Protein AF-A0A9X2HA51-F1 (afdb_monomer_lite)

Organism: NCBI:txid2920428

Radius of gyration: 18.16 Å; chains: 1; bounding box: 48×33×42 Å

InterPro domains:
  IPR009444 Conjugal transfer, TraD, alpha-type [PF06412] (5-70)

Secondary structure (DSSP, 8-state):
--HHHHHHHHHHHHHHHHHHHHHHTTHHHHHTT-HHHHHHHHHHHHHHHHSTTHHHHHHHHHHHHHHHHHHHHHHHHHHHHHHHHTT-

pLDDT: mean 91.32, std 10.11, range [55.5, 98.38]

Sequence (88 aa):
MRTWQVERRKRTRHLIELGGLVVKSGIVDLTGDDRAMTYGAMIWVAEKLKSDDGQRARTLWAEKGKEAFATERKGRTRIVSREQDDRA

Foldseek 3Di:
DDPVVVVVVVVVVVVVVVVVVCVLVCVCVVVVVPPVVSVVVVVVLVVCCVDPCNVVVVVVVVVVVVVSVVVVVVVVVVVVVVVVVVVD

Structure (mmCIF, N/CA/C/O backbone):
data_AF-A0A9X2HA51-F1
#
_entry.id   AF-A0A9X2HA51-F1
#
loop_
_atom_site.group_PDB
_atom_site.id
_atom_site.type_symbol
_atom_site.label_atom_id
_atom_site.label_alt_id
_atom_site.label_comp_id
_atom_site.label_asym_id
_atom_site.label_entity_id
_atom_site.label_seq_id
_atom_site.pdbx_PDB_ins_code
_atom_site.Cartn_x
_atom_site.Cartn_y
_atom_site.Cartn_z
_atom_site.occupancy
_atom_site.B_iso_or_equiv
_atom_site.auth_seq_id
_atom_site.auth_comp_id
_atom_site.auth_asym_id
_atom_site.auth_atom_id
_atom_site.pdbx_PDB_model_num
ATOM 1 N N . MET A 1 1 ? 13.640 12.418 -28.667 1.00 67.44 1 MET A N 1
ATOM 2 C CA . MET A 1 1 ? 12.540 11.462 -28.379 1.00 67.44 1 MET A CA 1
ATOM 3 C C . MET A 1 1 ? 11.236 12.256 -28.335 1.00 67.44 1 MET A C 1
ATOM 5 O O . MET A 1 1 ? 11.254 13.338 -27.763 1.00 67.44 1 MET A O 1
ATOM 9 N N . ARG A 1 2 ? 10.146 11.809 -28.982 1.00 86.88 2 ARG A N 1
ATOM 10 C CA . ARG A 1 2 ? 8.879 12.575 -29.018 1.00 86.88 2 ARG A CA 1
ATOM 11 C C . ARG A 1 2 ? 8.275 12.643 -27.606 1.00 86.88 2 ARG A C 1
ATOM 13 O O . ARG A 1 2 ? 8.232 11.624 -26.920 1.00 86.88 2 ARG A O 1
ATOM 20 N N . THR A 1 3 ? 7.802 13.815 -27.185 1.00 89.62 3 THR A N 1
ATOM 21 C CA . THR A 1 3 ? 7.286 14.101 -25.827 1.00 89.62 3 THR A CA 1
ATOM 22 C C . THR A 1 3 ? 6.250 13.079 -25.341 1.00 89.62 3 THR A C 1
ATOM 24 O O . THR A 1 3 ? 6.365 12.563 -24.233 1.00 89.62 3 THR A O 1
ATOM 27 N N . TRP A 1 4 ? 5.315 12.675 -26.204 1.00 92.19 4 TRP A N 1
ATOM 28 C CA . TRP A 1 4 ? 4.294 11.664 -25.889 1.00 92.19 4 TRP A CA 1
ATOM 29 C C . TRP A 1 4 ? 4.876 10.301 -25.455 1.00 92.19 4 TRP A C 1
ATOM 31 O O . TRP A 1 4 ? 4.319 9.636 -24.580 1.00 92.19 4 TRP A O 1
ATOM 41 N N . GLN A 1 5 ? 6.005 9.870 -26.033 1.00 93.25 5 GLN A N 1
ATOM 42 C CA . GLN A 1 5 ? 6.624 8.585 -25.680 1.00 93.25 5 GLN A CA 1
ATOM 43 C C . GLN A 1 5 ? 7.214 8.623 -24.272 1.00 93.25 5 GLN A C 1
ATOM 45 O O . GLN A 1 5 ? 7.137 7.633 -23.543 1.00 93.25 5 GLN A O 1
ATOM 50 N N . VAL A 1 6 ? 7.793 9.764 -23.893 1.00 93.56 6 VAL A N 1
ATOM 51 C CA . VAL A 1 6 ? 8.346 9.985 -22.554 1.00 93.56 6 VAL A CA 1
ATOM 52 C C . VAL A 1 6 ? 7.223 9.948 -21.520 1.00 93.56 6 VAL A C 1
ATOM 54 O O . VAL A 1 6 ? 7.327 9.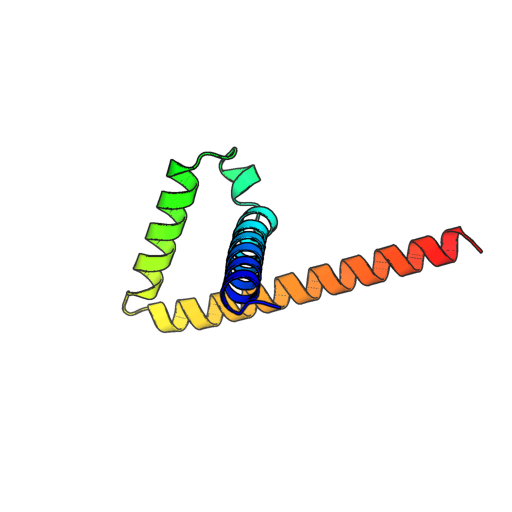214 -20.538 1.00 93.56 6 VAL A O 1
ATOM 57 N N . GLU A 1 7 ? 6.117 10.641 -21.787 1.00 94.50 7 GLU A N 1
ATOM 58 C CA . GLU A 1 7 ? 4.954 10.664 -20.896 1.00 94.50 7 GLU A CA 1
ATOM 59 C C . GLU A 1 7 ? 4.296 9.286 -20.751 1.00 94.50 7 GLU A C 1
ATOM 61 O O . GLU A 1 7 ? 3.998 8.851 -19.637 1.0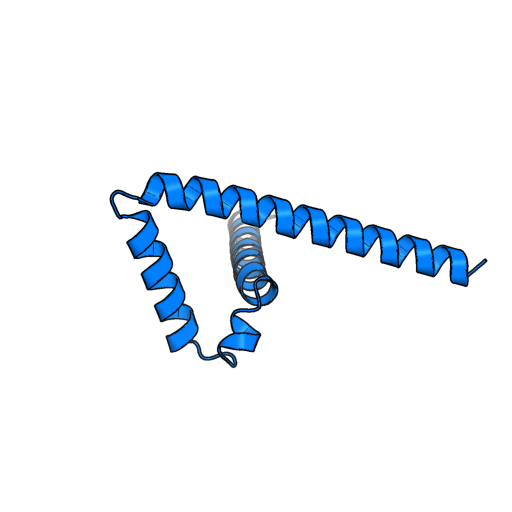0 94.50 7 GLU A O 1
ATOM 66 N N . ARG A 1 8 ? 4.174 8.513 -21.840 1.00 95.12 8 ARG A N 1
ATOM 67 C CA . ARG A 1 8 ? 3.677 7.131 -21.760 1.00 95.12 8 ARG A CA 1
ATOM 68 C C . ARG A 1 8 ? 4.575 6.252 -20.887 1.00 95.12 8 ARG A C 1
ATOM 70 O O . ARG A 1 8 ? 4.064 5.519 -20.045 1.00 95.12 8 ARG A O 1
ATOM 77 N N . ARG A 1 9 ? 5.901 6.327 -21.054 1.00 95.12 9 ARG A N 1
ATOM 78 C CA . ARG A 1 9 ? 6.844 5.541 -20.236 1.00 95.12 9 ARG A CA 1
ATOM 79 C C . ARG A 1 9 ? 6.774 5.925 -18.761 1.00 95.12 9 ARG A C 1
ATOM 81 O O . ARG A 1 9 ? 6.818 5.036 -17.917 1.00 95.12 9 ARG A O 1
ATOM 88 N N . LYS A 1 10 ? 6.653 7.219 -18.446 1.00 95.44 10 LYS A N 1
ATOM 89 C CA . LYS A 1 10 ? 6.454 7.690 -17.066 1.00 95.44 10 LYS A CA 1
ATOM 90 C C . LYS A 1 10 ? 5.168 7.119 -16.471 1.00 95.44 10 LYS A C 1
ATOM 92 O O . LYS A 1 10 ? 5.228 6.518 -15.405 1.00 95.44 10 LYS A O 1
ATOM 97 N N . ARG A 1 11 ? 4.043 7.213 -17.190 1.00 96.25 11 ARG A N 1
ATOM 98 C CA . ARG A 1 11 ? 2.752 6.661 -16.747 1.00 96.25 11 ARG A CA 1
ATOM 99 C C . ARG A 1 11 ? 2.821 5.154 -16.503 1.00 96.25 11 ARG A C 1
ATOM 101 O O . ARG A 1 11 ? 2.376 4.691 -15.462 1.00 96.25 11 ARG A O 1
ATOM 108 N N . THR A 1 12 ? 3.373 4.390 -17.446 1.00 96.75 12 THR A N 1
ATOM 109 C CA . THR A 1 12 ? 3.490 2.932 -17.301 1.00 96.75 12 THR A CA 1
ATOM 110 C C . THR A 1 12 ? 4.358 2.564 -16.104 1.00 96.75 12 THR A C 1
ATOM 112 O O . THR A 1 12 ? 3.953 1.726 -15.308 1.00 96.75 12 THR A O 1
ATOM 115 N N . ARG A 1 13 ? 5.512 3.220 -15.936 1.00 96.56 13 ARG A N 1
ATOM 116 C CA . ARG A 1 13 ? 6.392 2.987 -14.786 1.00 96.56 13 ARG A CA 1
ATOM 117 C C . ARG A 1 13 ? 5.678 3.275 -13.469 1.00 96.56 13 ARG A C 1
ATOM 119 O O . ARG A 1 13 ? 5.698 2.432 -12.588 1.00 96.56 13 ARG A O 1
ATOM 126 N N . HIS A 1 14 ? 4.987 4.408 -13.384 1.00 96.56 14 HIS A N 1
ATOM 127 C CA . HIS A 1 14 ? 4.245 4.793 -12.191 1.00 96.56 14 HIS A CA 1
ATOM 128 C C . HIS A 1 14 ? 3.163 3.768 -11.816 1.00 96.56 14 HIS A C 1
ATOM 130 O O . HIS A 1 14 ? 3.061 3.374 -10.660 1.00 96.56 14 HIS A O 1
ATOM 136 N N . LEU A 1 15 ? 2.388 3.274 -12.790 1.00 97.19 15 LEU A N 1
ATOM 137 C CA . LEU A 1 15 ? 1.373 2.245 -12.530 1.00 97.19 15 LEU A CA 1
ATOM 138 C C . LEU A 1 15 ? 1.989 0.906 -12.102 1.00 97.19 15 LEU A C 1
ATOM 140 O O . LEU A 1 15 ? 1.429 0.231 -11.243 1.00 97.19 15 LEU A O 1
ATOM 144 N N . ILE A 1 16 ? 3.142 0.536 -12.667 1.00 96.88 16 ILE A N 1
ATOM 145 C CA . ILE A 1 16 ? 3.883 -0.665 -12.257 1.00 96.88 16 ILE A CA 1
ATOM 146 C C . ILE A 1 16 ? 4.412 -0.509 -10.830 1.00 96.88 16 ILE A C 1
ATOM 148 O O . ILE A 1 16 ? 4.296 -1.436 -10.037 1.00 96.88 16 ILE A O 1
ATOM 152 N N . GLU A 1 17 ? 4.964 0.654 -10.486 1.00 96.56 17 GLU A N 1
ATOM 153 C CA . GLU A 1 17 ? 5.440 0.952 -9.133 1.00 96.56 17 GLU A CA 1
ATOM 154 C C . GLU A 1 17 ? 4.297 0.853 -8.118 1.00 96.56 17 GLU A C 1
ATOM 156 O O . GLU A 1 17 ? 4.446 0.172 -7.106 1.00 96.56 17 GLU A O 1
ATOM 161 N N . LEU A 1 18 ? 3.136 1.447 -8.419 1.00 96.31 18 LEU A N 1
ATOM 162 C CA . LEU A 1 18 ? 1.946 1.344 -7.572 1.00 96.31 18 LEU A CA 1
ATOM 163 C C . LEU A 1 18 ? 1.461 -0.104 -7.428 1.00 96.31 18 LEU A C 1
ATOM 165 O O . LEU A 1 18 ? 1.231 -0.553 -6.309 1.00 96.31 18 LEU A O 1
ATOM 169 N N . GLY A 1 19 ? 1.355 -0.853 -8.531 1.00 95.69 19 GLY A N 1
ATOM 170 C CA . GLY A 1 19 ? 0.980 -2.270 -8.491 1.00 95.69 19 GLY A CA 1
ATOM 171 C C . GLY A 1 19 ? 1.972 -3.117 -7.688 1.00 95.69 19 GLY A C 1
ATOM 172 O O . GLY A 1 19 ? 1.572 -3.976 -6.905 1.00 95.69 19 GLY A O 1
ATOM 173 N N . GLY A 1 20 ? 3.266 -2.812 -7.797 1.00 95.88 20 GLY A N 1
ATOM 174 C CA . GLY A 1 20 ? 4.316 -3.456 -7.015 1.00 95.88 20 GLY A CA 1
ATOM 175 C C . GLY A 1 20 ? 4.170 -3.241 -5.506 1.00 95.88 20 GLY A C 1
ATOM 176 O O . GLY A 1 20 ? 4.490 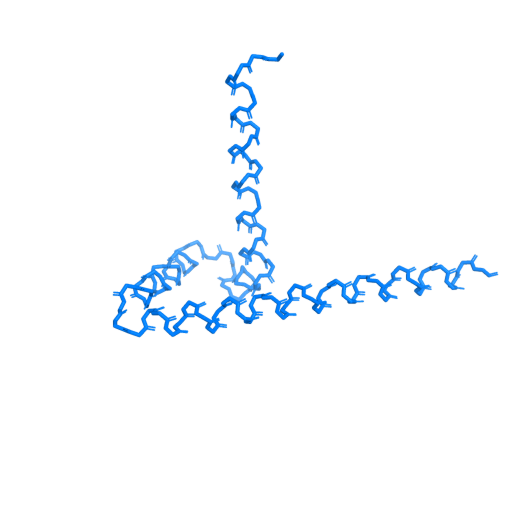-4.149 -4.742 1.00 95.88 20 GLY A O 1
ATOM 177 N N . LEU A 1 21 ? 3.649 -2.091 -5.057 1.00 95.81 21 LEU A N 1
ATOM 178 C CA . LEU A 1 21 ? 3.354 -1.857 -3.636 1.00 95.81 21 LEU A CA 1
ATOM 179 C C . LEU A 1 21 ? 2.214 -2.744 -3.127 1.00 95.81 21 LEU A C 1
ATOM 181 O O . LEU A 1 21 ? 2.284 -3.227 -1.999 1.00 95.81 21 LEU A O 1
ATOM 185 N N . VAL A 1 22 ? 1.197 -2.994 -3.956 1.00 95.44 22 VAL A N 1
ATOM 186 C CA . VAL A 1 22 ? 0.071 -3.870 -3.594 1.00 95.44 22 VAL A CA 1
ATOM 187 C C . VAL A 1 22 ? 0.566 -5.299 -3.382 1.00 95.44 22 VAL A C 1
ATOM 189 O O . VAL A 1 22 ? 0.299 -5.885 -2.336 1.00 95.44 22 VAL A O 1
ATOM 192 N N . VAL A 1 23 ? 1.370 -5.821 -4.312 1.00 95.31 23 VAL A N 1
ATOM 193 C CA . VAL A 1 23 ? 1.984 -7.156 -4.1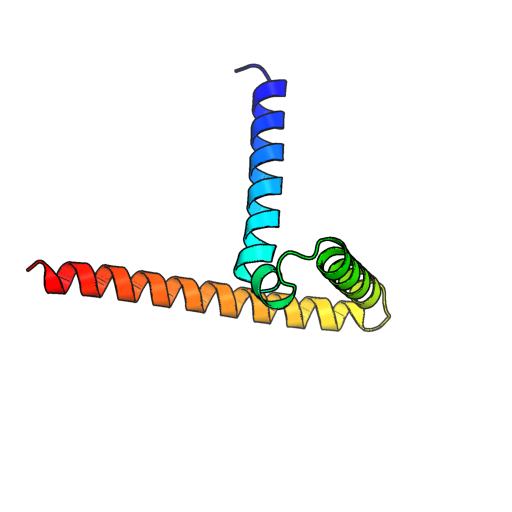91 1.00 95.31 23 VAL A CA 1
ATOM 194 C C . VAL A 1 23 ? 2.901 -7.225 -2.968 1.00 95.31 23 VAL A C 1
ATOM 196 O O . VAL A 1 23 ? 2.745 -8.100 -2.125 1.00 95.31 23 VAL A O 1
ATOM 199 N N . LYS A 1 24 ? 3.813 -6.258 -2.812 1.00 94.44 24 LYS A N 1
ATOM 200 C CA . LYS A 1 24 ? 4.766 -6.206 -1.691 1.00 94.44 24 LYS A CA 1
ATOM 201 C C . LYS A 1 24 ? 4.093 -6.154 -0.316 1.00 94.44 24 LYS A C 1
ATOM 203 O O . LYS A 1 24 ? 4.642 -6.671 0.648 1.00 94.44 24 LYS A O 1
ATOM 208 N N . SER A 1 25 ? 2.918 -5.535 -0.218 1.00 94.94 25 SER A N 1
ATOM 209 C CA . SER A 1 25 ? 2.161 -5.471 1.036 1.00 94.94 25 SER A CA 1
ATOM 210 C C . SER A 1 25 ? 1.562 -6.816 1.473 1.00 94.94 25 SER A C 1
ATOM 212 O O . SER A 1 25 ? 1.007 -6.896 2.566 1.00 94.94 25 SER A O 1
ATOM 214 N N . GLY A 1 26 ? 1.638 -7.851 0.627 1.00 94.62 26 GLY A N 1
ATOM 215 C CA . GLY A 1 26 ? 1.035 -9.162 0.866 1.00 94.62 26 GLY A CA 1
ATOM 216 C C . GLY A 1 26 ? -0.478 -9.197 0.639 1.00 94.62 26 GLY A C 1
ATOM 217 O O . GLY A 1 26 ? -1.085 -10.252 0.781 1.00 94.62 26 GLY A O 1
ATOM 218 N N . ILE A 1 27 ? -1.104 -8.071 0.265 1.00 95.31 27 ILE A N 1
ATOM 219 C CA . ILE A 1 27 ? -2.554 -8.007 0.029 1.00 95.31 27 ILE A CA 1
ATOM 220 C C . ILE A 1 27 ? -2.978 -8.996 -1.054 1.00 95.31 27 ILE A C 1
ATOM 222 O O . ILE A 1 27 ? -3.977 -9.668 -0.857 1.00 95.31 27 ILE A O 1
ATOM 226 N N . VAL A 1 28 ? -2.224 -9.125 -2.151 1.00 95.19 28 VAL A N 1
ATOM 227 C CA . VAL A 1 28 ? -2.583 -10.044 -3.252 1.00 95.19 28 VAL A CA 1
ATOM 228 C C . VAL A 1 28 ? -2.633 -11.497 -2.778 1.00 95.19 28 VAL A C 1
ATOM 230 O O . VAL A 1 28 ? -3.566 -12.217 -3.124 1.00 95.19 28 VAL A O 1
ATOM 233 N N . ASP A 1 29 ? -1.677 -11.903 -1.941 1.00 95.62 29 ASP A N 1
ATOM 234 C CA . ASP A 1 29 ? -1.633 -13.259 -1.389 1.00 95.62 29 ASP A CA 1
ATOM 235 C C . ASP A 1 29 ? -2.781 -13.486 -0.392 1.00 95.62 29 ASP A C 1
ATOM 237 O O . ASP A 1 29 ? -3.417 -14.537 -0.402 1.00 95.62 29 ASP A O 1
ATOM 241 N N . LEU A 1 30 ? -3.085 -12.484 0.441 1.00 96.75 30 LEU A N 1
ATOM 242 C CA . LEU A 1 30 ? -4.153 -12.553 1.445 1.00 96.75 30 LEU A CA 1
ATOM 243 C C . LEU A 1 30 ? -5.561 -12.526 0.839 1.00 96.75 30 LEU A C 1
ATOM 245 O O . LEU A 1 30 ? -6.474 -13.124 1.404 1.00 96.75 30 LEU A O 1
ATOM 249 N N . THR A 1 31 ? -5.753 -11.825 -0.278 1.00 95.81 31 THR A N 1
ATOM 250 C CA . THR A 1 31 ? -7.046 -11.729 -0.972 1.00 95.81 31 THR A CA 1
ATOM 251 C C . THR A 1 31 ? -7.217 -12.789 -2.057 1.00 95.81 31 THR A C 1
ATOM 253 O O . THR A 1 31 ? -8.294 -12.879 -2.641 1.00 95.81 31 THR A O 1
ATOM 256 N N . GLY A 1 32 ? -6.182 -13.585 -2.352 1.00 95.75 32 GLY A N 1
ATOM 257 C CA . GLY A 1 32 ? -6.210 -14.570 -3.435 1.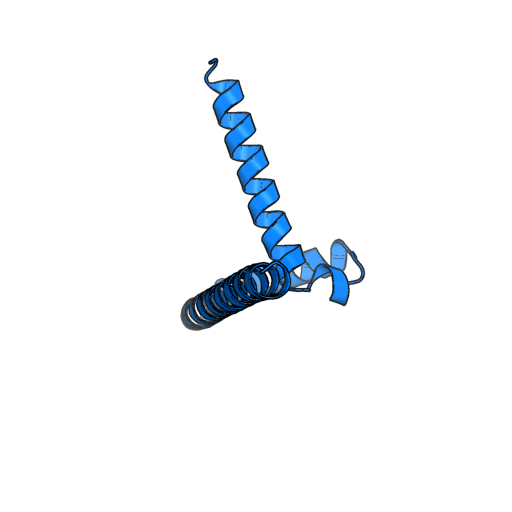00 95.75 32 GLY A CA 1
ATOM 258 C C . GLY A 1 32 ? -6.378 -13.936 -4.821 1.00 95.75 32 GLY A C 1
ATOM 259 O O . GLY A 1 32 ? -7.083 -14.490 -5.659 1.00 95.75 32 GLY A O 1
ATOM 260 N N . ASP A 1 33 ? -5.782 -12.759 -5.042 1.00 94.00 33 ASP A N 1
ATOM 261 C CA . ASP A 1 33 ? -5.950 -11.929 -6.251 1.00 94.00 33 ASP A CA 1
ATOM 262 C C . ASP A 1 33 ? -7.417 -11.541 -6.559 1.00 94.00 33 ASP A C 1
ATOM 264 O O . ASP A 1 33 ? -7.775 -11.182 -7.686 1.00 94.00 33 ASP A O 1
ATOM 268 N N . ASP A 1 34 ? -8.295 -11.551 -5.548 1.00 97.56 34 ASP A N 1
ATOM 269 C CA . ASP A 1 34 ? -9.643 -11.009 -5.693 1.00 97.56 34 ASP A CA 1
ATOM 270 C C . ASP A 1 34 ? -9.572 -9.480 -5.845 1.00 97.56 34 ASP A C 1
ATOM 272 O O . ASP A 1 34 ? -9.275 -8.711 -4.916 1.00 97.56 34 ASP A O 1
ATOM 276 N N . ARG A 1 35 ? -9.865 -9.024 -7.065 1.00 95.62 35 ARG A N 1
ATOM 277 C CA . ARG A 1 35 ? -9.844 -7.607 -7.436 1.00 95.62 35 ARG A CA 1
ATOM 278 C C . ARG A 1 35 ? -10.910 -6.792 -6.717 1.00 95.62 35 ARG A C 1
ATOM 280 O O . ARG A 1 35 ? -10.644 -5.637 -6.389 1.00 95.62 35 ARG A O 1
ATOM 287 N N . ALA A 1 36 ? -12.093 -7.354 -6.479 1.00 97.81 36 ALA A N 1
ATOM 288 C CA . ALA A 1 36 ? -13.164 -6.656 -5.778 1.00 97.81 36 ALA A CA 1
ATOM 289 C C . ALA A 1 36 ? -12.804 -6.483 -4.300 1.00 97.81 36 ALA A C 1
ATOM 291 O O . ALA A 1 36 ? -12.949 -5.387 -3.759 1.00 97.81 36 ALA A O 1
ATOM 292 N N . MET A 1 37 ? -12.241 -7.522 -3.678 1.00 97.69 37 MET A N 1
ATOM 293 C CA . MET A 1 37 ? -11.762 -7.468 -2.296 1.00 97.69 37 MET A CA 1
ATOM 294 C C . MET A 1 37 ? -10.621 -6.456 -2.131 1.00 97.69 37 MET A C 1
ATOM 296 O O . MET A 1 37 ? -10.659 -5.602 -1.243 1.00 97.69 37 MET A O 1
ATOM 300 N N . THR A 1 38 ? -9.642 -6.489 -3.039 1.00 96.75 38 THR A N 1
ATOM 301 C CA . THR A 1 38 ? -8.515 -5.544 -3.054 1.00 96.75 38 THR A CA 1
ATOM 302 C C . THR A 1 38 ? -9.001 -4.105 -3.229 1.00 96.75 38 THR A C 1
ATOM 304 O O . THR A 1 38 ? -8.560 -3.200 -2.517 1.00 96.75 38 THR A O 1
ATOM 307 N N . TYR A 1 39 ? -9.946 -3.879 -4.144 1.00 97.31 39 TYR A N 1
ATOM 308 C CA . TYR A 1 39 ? -10.517 -2.556 -4.366 1.00 97.31 39 TYR A CA 1
ATOM 309 C C . TYR A 1 39 ? -11.330 -2.063 -3.162 1.00 97.31 39 TYR A C 1
ATOM 311 O O . TYR A 1 39 ? -11.164 -0.916 -2.748 1.00 97.31 39 TYR A O 1
ATOM 319 N N . GLY A 1 40 ? -12.134 -2.931 -2.541 1.00 98.00 40 GLY A N 1
ATOM 320 C CA . GLY A 1 40 ? -12.871 -2.619 -1.315 1.00 98.00 40 GLY A CA 1
ATOM 321 C C . GLY A 1 40 ? -11.951 -2.203 -0.164 1.00 98.00 40 GLY A C 1
ATOM 322 O O . GLY A 1 40 ? -12.203 -1.196 0.497 1.00 98.00 40 GLY A O 1
ATOM 323 N N . ALA A 1 41 ? -10.825 -2.899 0.021 1.00 96.81 41 ALA A N 1
ATOM 324 C CA . ALA A 1 41 ? -9.819 -2.520 1.012 1.00 96.81 41 ALA A CA 1
ATOM 325 C C . ALA A 1 41 ? -9.224 -1.126 0.731 1.00 96.81 41 ALA A C 1
ATOM 327 O O . ALA A 1 41 ? -9.065 -0.318 1.647 1.00 96.81 41 ALA A O 1
ATOM 328 N N . MET A 1 42 ? -8.935 -0.806 -0.535 1.00 96.69 42 MET A N 1
ATOM 329 C CA . MET A 1 42 ? -8.438 0.522 -0.917 1.00 96.69 42 MET A CA 1
ATOM 330 C C . MET A 1 42 ? -9.478 1.631 -0.712 1.00 96.69 42 MET A C 1
ATOM 332 O O . MET A 1 42 ? -9.105 2.738 -0.319 1.00 96.69 42 MET A O 1
ATOM 336 N N . ILE A 1 43 ? -10.766 1.348 -0.939 1.00 98.38 43 ILE A N 1
ATOM 337 C CA . ILE A 1 43 ? -11.858 2.281 -0.621 1.00 98.38 43 ILE A CA 1
ATOM 338 C C . ILE A 1 43 ? -11.860 2.583 0.878 1.00 98.38 43 ILE A C 1
ATOM 340 O O . ILE A 1 43 ? -11.810 3.753 1.254 1.00 98.38 43 ILE A O 1
ATOM 344 N N . TRP A 1 44 ? -11.816 1.553 1.725 1.00 97.62 44 TRP A N 1
ATOM 345 C CA . TRP A 1 44 ? -11.790 1.728 3.178 1.00 97.62 44 TRP A CA 1
ATOM 346 C C . TRP A 1 44 ? -10.583 2.558 3.645 1.00 97.62 44 TRP A C 1
ATOM 348 O O . TRP A 1 44 ? -10.712 3.462 4.472 1.00 97.62 44 TRP A O 1
ATOM 358 N N . VAL A 1 45 ? -9.400 2.317 3.065 1.00 96.69 45 VAL A N 1
ATOM 359 C CA . VAL A 1 45 ? -8.195 3.129 3.310 1.00 96.69 45 VAL A CA 1
ATOM 360 C C . VAL A 1 45 ? -8.442 4.598 2.949 1.00 96.69 45 VAL A C 1
ATOM 362 O O . VAL A 1 45 ? -8.108 5.492 3.729 1.00 96.69 45 VAL A O 1
ATOM 365 N N . ALA A 1 46 ? -9.047 4.869 1.789 1.00 97.88 46 ALA A N 1
ATOM 366 C CA . ALA A 1 46 ? -9.357 6.227 1.351 1.00 97.88 46 ALA A CA 1
ATOM 367 C C . ALA A 1 46 ? -10.389 6.917 2.260 1.00 97.88 46 ALA A C 1
ATOM 369 O O . ALA A 1 46 ? -10.239 8.101 2.564 1.00 97.88 46 ALA A O 1
ATOM 370 N N . GLU A 1 47 ? -11.408 6.192 2.721 1.00 98.12 47 GLU A N 1
ATOM 371 C CA . GLU A 1 47 ? -12.398 6.682 3.686 1.00 98.12 47 GLU A CA 1
ATOM 372 C C . GLU A 1 47 ? -11.748 7.018 5.029 1.00 98.12 47 GLU A C 1
ATOM 374 O O . GLU A 1 47 ? -11.937 8.119 5.551 1.00 98.12 47 GLU A O 1
ATOM 379 N N . LYS A 1 48 ? -10.885 6.136 5.549 1.00 97.50 48 LYS A N 1
ATOM 380 C CA . LYS A 1 48 ? -10.147 6.388 6.792 1.00 97.50 48 LYS A CA 1
ATOM 381 C C . LYS A 1 48 ? -9.283 7.648 6.694 1.00 97.50 48 LYS A C 1
ATOM 383 O O . LYS A 1 48 ? -9.241 8.430 7.641 1.00 97.50 48 LYS A O 1
ATOM 388 N N . LEU A 1 49 ? -8.650 7.900 5.548 1.00 96.94 49 LEU A N 1
ATOM 389 C CA . LEU A 1 49 ? -7.863 9.119 5.316 1.00 96.94 49 LEU A CA 1
ATOM 390 C C . LEU A 1 49 ? -8.704 10.398 5.223 1.00 96.94 49 LEU A C 1
ATOM 392 O O . LEU A 1 49 ? -8.175 11.485 5.472 1.00 96.94 49 LEU A O 1
ATOM 396 N N . LYS A 1 50 ? -9.979 10.292 4.839 1.00 97.00 50 LYS A N 1
ATOM 397 C CA . LYS A 1 50 ? -10.923 11.418 4.791 1.00 97.00 50 LYS A CA 1
ATOM 398 C C . LYS A 1 50 ? -11.606 11.687 6.136 1.00 97.00 50 LYS A C 1
ATOM 400 O O . LYS A 1 50 ? -12.195 12.749 6.287 1.00 97.00 50 LYS A O 1
ATOM 405 N N . SER A 1 51 ? -11.530 10.752 7.083 1.00 96.69 51 SER A N 1
ATOM 406 C CA . SER A 1 51 ? -12.088 10.914 8.430 1.00 96.69 51 SER A CA 1
ATOM 407 C C . SER A 1 51 ? -11.308 11.924 9.281 1.00 96.69 51 SER A C 1
ATOM 409 O O . SER A 1 51 ? -10.167 12.267 8.960 1.00 96.69 51 SER A O 1
ATOM 411 N N . ASP A 1 52 ? -11.884 12.323 10.416 1.00 96.50 52 ASP A N 1
ATOM 412 C CA . ASP A 1 52 ? -11.258 13.226 11.396 1.00 96.50 52 ASP A CA 1
ATOM 413 C C . ASP A 1 52 ? -9.910 12.699 11.925 1.00 96.50 52 ASP A C 1
ATOM 415 O O . ASP A 1 52 ? -8.993 13.462 12.224 1.00 96.50 52 ASP A O 1
ATOM 419 N N . ASP A 1 53 ? -9.743 11.375 11.969 1.00 94.81 53 ASP A N 1
ATOM 420 C CA . ASP A 1 53 ? -8.502 10.705 12.381 1.00 94.81 53 ASP A CA 1
ATOM 421 C C . ASP A 1 53 ? -7.512 10.503 11.212 1.00 94.81 53 ASP A C 1
ATOM 423 O O . ASP A 1 53 ? -6.458 9.875 11.346 1.00 94.81 53 ASP A O 1
ATOM 427 N N . GLY A 1 54 ? -7.827 11.037 10.029 1.00 97.06 54 GLY A N 1
ATOM 428 C CA . GLY A 1 54 ? -7.051 10.838 8.811 1.00 97.06 54 GLY A CA 1
ATOM 429 C C . GLY A 1 54 ? -5.609 11.326 8.934 1.00 97.06 54 GLY A C 1
ATOM 430 O O . GLY A 1 54 ? -4.698 10.696 8.399 1.00 97.06 54 GLY A O 1
ATOM 431 N N . GLN A 1 55 ? -5.360 12.414 9.670 1.00 96.81 55 GLN A N 1
ATOM 432 C CA . GLN A 1 55 ? -3.998 12.918 9.865 1.00 96.81 55 GLN A CA 1
ATOM 433 C C . GLN A 1 55 ? -3.138 11.956 10.692 1.00 96.81 55 GLN A C 1
ATOM 435 O O . GLN A 1 55 ? -1.989 11.702 10.334 1.00 96.81 55 GLN A O 1
ATOM 440 N N . ARG A 1 56 ? -3.700 11.372 11.755 1.00 97.12 56 ARG A N 1
ATOM 441 C CA . ARG A 1 56 ? -3.009 10.364 12.566 1.00 97.12 56 ARG A CA 1
ATOM 442 C C . ARG A 1 56 ? -2.738 9.103 11.749 1.00 97.12 56 ARG A C 1
ATOM 444 O O . ARG A 1 56 ? -1.625 8.583 11.791 1.00 97.12 56 ARG A O 1
ATOM 451 N N . ALA A 1 57 ? -3.718 8.662 10.957 1.00 97.25 57 ALA A N 1
ATOM 452 C CA . ALA A 1 57 ? -3.558 7.531 10.047 1.00 97.25 57 ALA A CA 1
ATOM 453 C C . ALA A 1 57 ? -2.412 7.759 9.043 1.00 97.25 57 ALA A C 1
ATOM 455 O O . ALA A 1 57 ? -1.572 6.877 8.877 1.00 97.25 57 ALA A O 1
ATOM 456 N N . ARG A 1 58 ? -2.309 8.955 8.437 1.00 97.12 58 ARG A N 1
ATOM 457 C CA . ARG A 1 58 ? -1.200 9.308 7.526 1.00 97.12 58 ARG A CA 1
ATOM 458 C C . ARG A 1 58 ? 0.164 9.173 8.193 1.00 97.12 58 ARG A C 1
ATOM 460 O O . ARG A 1 58 ? 1.052 8.563 7.602 1.00 97.12 58 ARG A O 1
ATOM 467 N N . THR A 1 59 ? 0.330 9.729 9.394 1.00 98.00 59 THR A N 1
ATOM 468 C CA . THR A 1 59 ? 1.604 9.665 10.126 1.00 98.00 59 THR A CA 1
ATOM 469 C C . THR A 1 59 ? 1.991 8.219 10.414 1.00 98.00 59 THR A C 1
ATOM 471 O O . THR A 1 59 ? 3.066 7.782 10.005 1.00 98.00 59 THR A O 1
ATOM 474 N N . LEU A 1 60 ? 1.076 7.450 11.014 1.00 97.69 60 LEU A N 1
ATOM 475 C CA . LEU A 1 60 ? 1.325 6.059 11.388 1.00 97.69 60 LEU A CA 1
ATOM 476 C C . LEU A 1 60 ? 1.664 5.185 10.172 1.00 97.69 60 LEU A C 1
ATOM 478 O O . LEU A 1 60 ? 2.598 4.385 10.204 1.00 97.69 60 LEU A O 1
ATOM 482 N N . TRP A 1 61 ? 0.914 5.322 9.078 1.00 96.94 61 TRP A N 1
ATOM 483 C CA . TRP A 1 61 ? 1.148 4.520 7.878 1.00 96.94 61 TRP A CA 1
ATOM 484 C C . TRP A 1 61 ? 2.446 4.906 7.166 1.00 96.94 61 TRP A C 1
ATOM 486 O O . TRP A 1 61 ? 3.137 4.026 6.650 1.00 96.94 61 TRP A O 1
ATOM 496 N N . ALA A 1 62 ? 2.811 6.191 7.163 1.00 96.94 62 ALA A N 1
ATOM 497 C CA . ALA A 1 62 ? 4.076 6.645 6.596 1.00 96.94 62 ALA A CA 1
ATOM 498 C C . ALA A 1 62 ? 5.281 6.099 7.378 1.00 96.94 62 ALA A C 1
ATOM 500 O O . ALA A 1 62 ? 6.264 5.680 6.765 1.00 96.94 62 ALA A O 1
ATOM 501 N N . GLU A 1 63 ? 5.212 6.079 8.709 1.00 97.88 63 GLU A N 1
ATOM 502 C CA . GLU A 1 63 ? 6.246 5.492 9.570 1.00 97.88 63 GLU A CA 1
ATOM 503 C C . GLU A 1 63 ? 6.375 3.987 9.335 1.00 97.88 63 GLU A C 1
ATOM 505 O O . GLU A 1 63 ? 7.454 3.513 8.972 1.00 97.88 63 GLU A O 1
ATOM 510 N N . LYS A 1 64 ? 5.256 3.255 9.390 1.00 96.12 64 LYS A N 1
ATOM 511 C CA . LYS A 1 64 ? 5.229 1.809 9.128 1.00 96.12 64 LYS A CA 1
ATOM 512 C C . LYS A 1 64 ? 5.785 1.456 7.746 1.00 96.12 64 LYS A C 1
ATOM 514 O O . LYS A 1 64 ? 6.550 0.503 7.601 1.00 96.12 64 LYS A O 1
ATOM 519 N N . GLY A 1 65 ? 5.436 2.238 6.722 1.00 95.75 65 GLY A N 1
ATOM 520 C CA . GLY A 1 65 ? 5.970 2.070 5.372 1.00 95.75 65 GLY A CA 1
ATOM 521 C C . GLY A 1 65 ? 7.489 2.253 5.322 1.00 95.75 65 GLY A C 1
ATOM 522 O O . GLY A 1 65 ? 8.192 1.417 4.752 1.00 95.75 65 GLY A O 1
ATOM 523 N N . LYS A 1 66 ? 8.020 3.310 5.953 1.00 96.38 66 LYS A N 1
ATOM 524 C CA . LYS A 1 66 ? 9.472 3.562 6.023 1.00 96.38 66 LYS A CA 1
ATOM 525 C C . LYS A 1 66 ? 10.218 2.417 6.708 1.00 96.38 66 LYS A C 1
ATOM 527 O O . LYS A 1 66 ? 11.262 1.995 6.210 1.00 96.38 66 LYS A O 1
ATOM 532 N N . GLU A 1 67 ? 9.688 1.903 7.814 1.00 95.75 67 GLU A N 1
ATOM 533 C CA . GLU A 1 67 ? 10.272 0.770 8.540 1.00 95.75 67 GLU A CA 1
ATOM 534 C C . GLU A 1 67 ? 10.291 -0.511 7.699 1.00 95.75 67 GLU A C 1
ATOM 536 O O . GLU A 1 67 ? 11.321 -1.194 7.637 1.00 95.75 67 GLU A O 1
ATOM 541 N N . ALA A 1 68 ? 9.195 -0.808 6.993 1.00 94.44 68 ALA A N 1
ATOM 542 C CA . ALA A 1 68 ? 9.119 -1.952 6.089 1.00 94.44 68 ALA A CA 1
ATOM 543 C C . ALA A 1 68 ? 10.192 -1.866 4.988 1.00 94.44 68 ALA A C 1
ATOM 545 O O . ALA A 1 68 ? 10.989 -2.792 4.821 1.00 94.44 68 ALA A O 1
ATOM 546 N N . PHE A 1 69 ? 10.312 -0.717 4.314 1.00 93.31 69 PHE A N 1
ATOM 547 C CA . PHE A 1 69 ? 11.352 -0.506 3.299 1.00 93.31 69 PHE A CA 1
ATOM 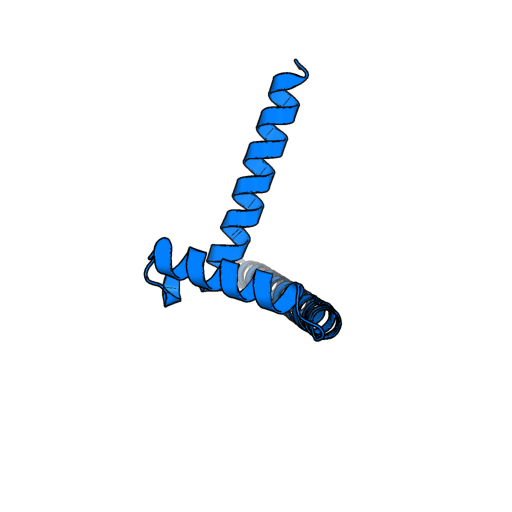548 C C . PHE A 1 69 ? 12.773 -0.616 3.863 1.00 93.31 69 PHE A C 1
ATOM 550 O O . PHE A 1 69 ? 13.659 -1.190 3.222 1.00 93.31 69 PHE A O 1
ATOM 557 N N . ALA A 1 70 ? 13.017 -0.069 5.056 1.00 94.06 70 ALA A N 1
ATOM 558 C CA . ALA A 1 70 ? 14.321 -0.155 5.704 1.00 94.06 70 ALA A CA 1
ATOM 559 C C . ALA A 1 70 ? 14.702 -1.612 6.018 1.00 94.06 70 ALA A C 1
ATOM 561 O O . ALA A 1 70 ? 15.861 -1.997 5.829 1.00 94.06 70 ALA A O 1
ATOM 562 N N . THR A 1 71 ? 13.732 -2.416 6.453 1.00 92.50 71 THR A N 1
ATOM 563 C CA . THR A 1 71 ? 13.909 -3.835 6.784 1.00 92.50 71 THR A CA 1
ATOM 564 C C . THR A 1 71 ? 14.208 -4.666 5.540 1.00 92.50 71 THR A C 1
ATOM 566 O O . THR A 1 71 ? 15.199 -5.396 5.520 1.00 92.50 71 THR A O 1
ATOM 569 N N . GLU A 1 72 ? 13.443 -4.487 4.462 1.00 88.31 72 GLU A N 1
ATOM 570 C CA . GLU A 1 72 ? 13.700 -5.151 3.177 1.00 88.31 72 GLU A CA 1
ATOM 571 C C . GLU A 1 72 ? 15.089 -4.826 2.620 1.00 88.31 72 GLU A C 1
ATOM 573 O O . GLU A 1 72 ? 15.789 -5.706 2.115 1.00 88.31 72 GLU A O 1
ATOM 578 N N . ARG A 1 73 ? 15.519 -3.561 2.732 1.00 88.38 73 ARG A N 1
ATOM 579 C CA . ARG A 1 73 ? 16.851 -3.141 2.283 1.00 88.38 73 ARG A CA 1
ATOM 580 C C . ARG A 1 73 ? 17.952 -3.852 3.068 1.00 88.38 73 ARG A C 1
ATOM 582 O O . ARG A 1 73 ? 18.882 -4.363 2.452 1.00 88.38 73 ARG A O 1
ATOM 589 N N . LYS A 1 74 ? 17.834 -3.927 4.400 1.00 85.56 74 LYS A N 1
ATOM 590 C CA . LYS A 1 74 ? 18.783 -4.668 5.253 1.00 85.56 74 LYS A CA 1
ATOM 591 C C . LYS A 1 74 ? 18.809 -6.158 4.903 1.00 85.56 74 LYS A C 1
ATOM 593 O O . LYS A 1 74 ? 19.889 -6.733 4.794 1.00 85.56 74 LYS A O 1
ATOM 598 N N . GLY A 1 75 ? 17.640 -6.764 4.688 1.00 80.81 75 GLY A N 1
ATOM 599 C CA . GLY A 1 75 ? 17.521 -8.160 4.262 1.00 80.81 75 GLY A CA 1
ATOM 600 C C . GLY A 1 75 ? 18.232 -8.420 2.934 1.00 80.81 75 GLY A C 1
ATOM 601 O O . GLY A 1 75 ? 19.028 -9.349 2.835 1.00 80.81 75 GLY A O 1
ATOM 602 N N . ARG A 1 76 ? 18.036 -7.542 1.943 1.00 80.62 76 ARG A N 1
ATOM 603 C CA . ARG A 1 76 ? 18.736 -7.615 0.654 1.00 80.62 76 ARG A CA 1
ATOM 604 C C . ARG A 1 76 ? 20.251 -7.503 0.810 1.00 80.62 76 ARG A C 1
ATOM 606 O O . ARG A 1 76 ? 20.968 -8.311 0.235 1.00 80.62 76 ARG A O 1
ATOM 613 N N . THR A 1 77 ? 20.735 -6.539 1.593 1.00 80.62 77 THR A N 1
ATOM 614 C CA . THR A 1 77 ? 22.174 -6.393 1.863 1.00 80.62 77 THR A CA 1
ATOM 615 C C . THR A 1 77 ? 22.754 -7.665 2.483 1.00 80.62 77 THR A C 1
ATOM 617 O O . THR A 1 77 ? 23.789 -8.134 2.028 1.00 80.62 77 THR A O 1
ATOM 620 N N . ARG A 1 78 ? 22.054 -8.279 3.446 1.00 75.38 78 ARG A N 1
ATOM 621 C CA . ARG A 1 78 ? 22.491 -9.528 4.086 1.00 75.38 78 ARG A CA 1
ATOM 622 C C . ARG A 1 78 ? 22.575 -10.710 3.112 1.00 75.38 78 ARG A C 1
ATOM 624 O O . ARG A 1 78 ? 23.484 -11.522 3.243 1.00 75.38 78 ARG A O 1
ATOM 631 N N . ILE A 1 79 ? 21.642 -10.817 2.163 1.00 78.44 79 ILE A N 1
ATOM 632 C CA . ILE A 1 79 ? 21.653 -11.883 1.146 1.00 78.44 79 ILE A CA 1
ATOM 633 C C . ILE A 1 79 ? 22.870 -11.731 0.225 1.00 78.44 79 ILE A C 1
ATOM 635 O O . ILE A 1 79 ? 23.586 -12.703 0.015 1.00 78.44 79 ILE A O 1
ATOM 639 N N . VAL A 1 80 ? 23.146 -10.513 -0.256 1.00 77.06 80 VAL A N 1
ATOM 640 C CA . VAL A 1 80 ? 24.286 -10.256 -1.156 1.00 77.06 80 VAL A CA 1
ATOM 641 C C . VAL A 1 80 ? 25.625 -10.530 -0.468 1.00 77.06 80 VAL A C 1
ATOM 643 O O . VAL A 1 80 ? 26.504 -11.124 -1.081 1.00 77.06 80 VAL A O 1
ATOM 646 N N . SER A 1 81 ? 25.775 -10.148 0.805 1.00 68.44 81 SER A N 1
ATOM 647 C CA . SER A 1 81 ? 26.999 -10.432 1.566 1.00 68.44 81 SER A CA 1
ATOM 648 C C . SER A 1 81 ? 27.234 -11.933 1.753 1.00 68.44 81 SER A C 1
ATOM 650 O O . SER A 1 81 ? 28.345 -12.403 1.552 1.00 68.44 81 SER A O 1
ATOM 652 N N . ARG A 1 82 ? 26.182 -12.706 2.058 1.00 67.94 82 ARG A N 1
ATOM 653 C CA . ARG A 1 82 ? 26.289 -14.163 2.224 1.00 67.94 82 ARG A CA 1
ATOM 654 C C . ARG A 1 82 ? 26.663 -14.877 0.921 1.00 67.94 82 ARG A C 1
ATOM 656 O O . ARG A 1 82 ? 27.461 -15.798 0.938 1.00 67.94 82 ARG A O 1
ATOM 663 N N . GLU A 1 83 ? 26.125 -14.422 -0.209 1.00 69.44 83 GLU A N 1
ATOM 664 C CA . GLU A 1 83 ? 26.446 -14.989 -1.524 1.00 69.44 83 GLU A CA 1
ATOM 665 C C . GLU A 1 83 ? 27.879 -14.658 -1.989 1.00 69.44 83 GLU A C 1
ATOM 667 O O . GLU A 1 83 ? 28.437 -15.376 -2.816 1.00 69.44 83 GLU A O 1
ATOM 672 N N . GLN A 1 84 ? 28.484 -13.583 -1.469 1.00 67.88 84 GLN A N 1
ATOM 673 C CA . GLN A 1 84 ? 29.899 -13.269 -1.693 1.00 67.88 84 GLN A CA 1
ATOM 674 C C . GLN A 1 84 ? 30.828 -14.125 -0.827 1.00 67.88 84 GLN A C 1
ATOM 676 O O . GLN A 1 84 ? 31.839 -14.589 -1.346 1.00 67.88 84 GLN A O 1
ATOM 681 N N . ASP A 1 85 ? 30.467 -14.372 0.435 1.00 65.19 85 ASP A N 1
ATOM 682 C CA . ASP A 1 85 ? 31.240 -15.237 1.338 1.00 65.19 85 ASP A CA 1
ATOM 683 C C . ASP A 1 85 ? 31.207 -16.713 0.893 1.00 65.19 85 ASP A C 1
ATOM 685 O O . ASP A 1 85 ? 32.229 -17.386 0.944 1.00 65.19 85 ASP A O 1
ATOM 689 N N . ASP A 1 86 ? 30.073 -17.208 0.380 1.00 65.81 86 ASP A N 1
ATOM 690 C CA . ASP A 1 86 ? 29.930 -18.595 -0.106 1.00 65.81 86 ASP A CA 1
ATOM 691 C C . ASP A 1 86 ? 30.662 -18.860 -1.450 1.00 65.81 86 ASP A C 1
ATOM 693 O O . ASP A 1 86 ? 30.728 -20.001 -1.913 1.00 65.81 86 ASP A O 1
ATOM 697 N N . ARG A 1 87 ? 31.183 -17.815 -2.114 1.00 60.22 87 ARG A N 1
ATOM 698 C CA . ARG A 1 87 ? 31.911 -17.893 -3.400 1.00 60.22 87 ARG A CA 1
ATOM 699 C C . ARG A 1 87 ? 33.429 -17.679 -3.272 1.00 60.22 87 ARG A C 1
ATOM 701 O O . ARG A 1 87 ? 34.104 -17.712 -4.305 1.00 60.22 87 ARG A O 1
ATOM 708 N N . ALA A 1 88 ? 33.939 -17.423 -2.066 1.00 55.50 88 ALA A N 1
ATOM 709 C CA . ALA A 1 88 ? 35.361 -17.237 -1.756 1.00 55.50 88 ALA A CA 1
ATOM 710 C C . ALA A 1 88 ? 35.981 -18.521 -1.185 1.00 55.50 88 ALA A C 1
ATOM 712 O O . ALA A 1 88 ? 37.179 -18.751 -1.468 1.00 55.50 88 ALA A O 1
#